Protein AF-A0A1Q3QQS7-F1 (afdb_monomer_lite)

Radius of gyration: 24.91 Å; chains: 1; bounding box: 73×67×59 Å

Secondary structure (DSSP, 8-state):
-PPP--SSSHHHHHHHHHHHTT-HHHHHHHHHHHHTTPPTTHHHHHHHHHHHHHHHHHHHTT-HHHHHHHHHHHHHHHTTS-SEETTEEHHHHHHHHHHHHHHHHH--S-GGG-PPPP--B---------------------------

Structure (mmCIF, N/CA/C/O backbone):
data_AF-A0A1Q3QQS7-F1
#
_entry.id   AF-A0A1Q3QQS7-F1
#
loop_
_atom_site.group_PDB
_atom_site.id
_atom_site.type_symbol
_atom_site.label_atom_id
_atom_site.label_alt_id
_atom_site.label_comp_id
_atom_site.label_asym_id
_atom_site.label_entity_id
_atom_site.label_seq_id
_atom_site.pdbx_PDB_ins_code
_atom_site.Cartn_x
_atom_site.Cartn_y
_atom_site.Cartn_z
_atom_site.occupancy
_atom_site.B_iso_or_equiv
_atom_site.auth_seq_id
_atom_site.auth_comp_id
_atom_site.auth_asym_id
_atom_site.auth_atom_id
_atom_site.pdbx_PDB_model_num
ATOM 1 N N . MET A 1 1 ? -6.913 4.656 21.631 1.00 53.47 1 MET A N 1
ATOM 2 C CA . MET A 1 1 ? -7.992 3.716 21.272 1.00 53.47 1 MET A CA 1
ATOM 3 C C . MET A 1 1 ? -7.843 3.519 19.776 1.00 53.47 1 MET A C 1
ATOM 5 O O . MET A 1 1 ? -8.058 4.481 19.057 1.00 53.47 1 MET A O 1
ATOM 9 N N . THR A 1 2 ? -7.287 2.385 19.348 1.00 64.25 2 THR A N 1
ATOM 10 C CA . THR A 1 2 ? -7.003 2.100 17.930 1.00 64.25 2 THR A CA 1
ATOM 11 C C . THR A 1 2 ? -8.327 2.049 17.174 1.00 64.25 2 THR A C 1
ATOM 13 O O . THR A 1 2 ? -9.257 1.388 17.641 1.00 64.25 2 THR A O 1
ATOM 16 N N . MET A 1 3 ? -8.441 2.778 16.068 1.00 77.38 3 MET A N 1
ATOM 17 C CA . MET A 1 3 ? -9.617 2.686 15.208 1.00 77.38 3 MET A CA 1
ATOM 18 C C . MET A 1 3 ? -9.577 1.368 14.442 1.00 77.38 3 MET A C 1
ATOM 20 O O . MET A 1 3 ? -8.567 1.004 13.840 1.00 77.38 3 MET A O 1
ATOM 24 N N . GLU A 1 4 ? -10.693 0.648 14.465 1.00 83.62 4 GLU A N 1
ATOM 25 C CA . GLU A 1 4 ? -10.834 -0.578 13.696 1.00 83.62 4 GLU A CA 1
ATOM 26 C C . GLU A 1 4 ? -11.098 -0.222 12.229 1.00 83.62 4 GLU A C 1
ATOM 28 O O . GLU A 1 4 ? -12.074 0.452 11.899 1.00 83.62 4 GLU A O 1
ATOM 33 N N . LEU A 1 5 ? -10.179 -0.628 11.354 1.00 92.81 5 LEU A N 1
ATOM 34 C CA . LEU A 1 5 ? -10.325 -0.494 9.910 1.00 92.81 5 LEU A CA 1
ATOM 35 C C . LEU A 1 5 ? -11.029 -1.748 9.385 1.00 92.81 5 LEU A C 1
ATOM 37 O O . LEU A 1 5 ? -10.460 -2.839 9.416 1.00 92.81 5 LEU A O 1
ATOM 41 N N . ASP A 1 6 ? -12.267 -1.592 8.921 1.00 92.56 6 ASP A N 1
ATOM 42 C CA . ASP A 1 6 ? -13.058 -2.688 8.362 1.00 92.56 6 ASP A CA 1
ATOM 43 C C . ASP A 1 6 ? -12.790 -2.849 6.859 1.00 92.56 6 ASP A C 1
ATOM 45 O O . ASP A 1 6 ? -13.171 -2.013 6.041 1.00 92.56 6 ASP A O 1
ATOM 49 N N . TRP A 1 7 ? -12.141 -3.955 6.494 1.00 95.38 7 TRP A N 1
ATOM 50 C CA . TRP A 1 7 ? -11.794 -4.305 5.112 1.00 95.38 7 TRP A CA 1
ATOM 51 C C . TRP A 1 7 ? -12.895 -5.072 4.372 1.00 95.38 7 TRP A C 1
ATOM 53 O O . TRP A 1 7 ? -12.697 -5.472 3.224 1.00 95.38 7 TRP A O 1
ATOM 63 N N . SER A 1 8 ? -14.039 -5.316 5.015 1.00 93.56 8 SER A N 1
ATOM 64 C CA . SER A 1 8 ? -15.157 -6.064 4.434 1.00 93.56 8 SER A CA 1
ATOM 65 C C . SER A 1 8 ? -16.208 -5.178 3.761 1.00 93.56 8 SER A C 1
ATOM 67 O O . SER A 1 8 ? -16.981 -5.673 2.939 1.00 93.56 8 SER A O 1
ATOM 69 N N . CYS A 1 9 ? -16.220 -3.869 4.041 1.00 94.50 9 CYS A N 1
ATOM 70 C CA . CYS A 1 9 ? -17.165 -2.929 3.445 1.00 94.50 9 CYS A CA 1
ATOM 71 C C . CYS A 1 9 ? -16.552 -1.556 3.099 1.00 94.50 9 CYS A C 1
ATOM 73 O O . CYS A 1 9 ? -15.408 -1.245 3.432 1.00 94.50 9 CYS A O 1
ATOM 75 N N . GLY A 1 10 ? -17.330 -0.735 2.384 1.00 96.88 10 GLY A N 1
ATOM 76 C CA . GLY A 1 10 ? -16.985 0.652 2.060 1.00 96.88 10 GLY A CA 1
ATOM 77 C C . GLY A 1 10 ? -15.730 0.827 1.198 1.00 96.88 10 GLY A C 1
ATOM 78 O O . GLY A 1 10 ? -15.326 -0.062 0.448 1.00 96.88 10 GLY A O 1
ATOM 79 N N . GLU A 1 11 ? -15.118 2.004 1.330 1.00 98.12 11 GLU A N 1
ATOM 80 C CA . GLU A 1 11 ? -13.952 2.440 0.551 1.00 98.12 11 GLU A CA 1
ATOM 81 C C . GLU A 1 11 ? -12.698 1.583 0.800 1.00 98.12 11 GLU A C 1
ATOM 83 O O . GLU A 1 11 ? -11.909 1.356 -0.111 1.00 98.12 11 GLU A O 1
ATOM 88 N N . LEU A 1 12 ? -12.508 1.051 2.014 1.00 97.50 12 LEU A N 1
ATOM 89 C CA . LEU A 1 12 ? -11.386 0.145 2.295 1.00 97.50 12 LEU A CA 1
ATOM 90 C C . LEU A 1 12 ? -11.511 -1.155 1.497 1.00 97.50 12 LEU A C 1
ATOM 92 O O . LEU A 1 12 ? -10.536 -1.593 0.882 1.00 97.50 12 LEU A O 1
ATOM 96 N N . ALA A 1 13 ? -12.713 -1.739 1.476 1.00 97.56 13 ALA A N 1
ATOM 97 C CA . ALA A 1 13 ? -12.989 -2.959 0.731 1.00 97.56 13 ALA A CA 1
ATOM 98 C C . ALA A 1 13 ? -12.940 -2.745 -0.787 1.00 97.56 13 ALA A C 1
ATOM 100 O O . ALA A 1 13 ? -12.445 -3.620 -1.495 1.00 97.56 13 ALA A O 1
ATOM 101 N N . GLU A 1 14 ? -13.442 -1.613 -1.294 1.00 98.50 14 GLU A N 1
ATOM 102 C CA . GLU A 1 14 ? -13.334 -1.281 -2.723 1.00 98.50 14 GLU A CA 1
ATOM 103 C C . GLU A 1 14 ? -11.880 -1.068 -3.130 1.00 98.50 14 GLU A C 1
ATOM 105 O O . GLU A 1 14 ? -11.404 -1.716 -4.058 1.00 98.50 14 GLU A O 1
ATOM 110 N N . GLY A 1 15 ? -11.119 -0.282 -2.365 1.00 98.56 15 GLY A N 1
ATOM 111 C CA . GLY A 1 15 ? -9.704 -0.098 -2.658 1.00 98.56 15 GLY A CA 1
ATOM 112 C C . GLY A 1 15 ? -8.916 -1.412 -2.616 1.00 98.56 15 GLY A C 1
ATOM 113 O O . GLY A 1 15 ? -8.054 -1.637 -3.462 1.00 98.56 15 GLY A O 1
ATOM 114 N N . LEU A 1 16 ? -9.258 -2.336 -1.707 1.00 98.12 16 LEU A N 1
ATOM 115 C CA . LEU A 1 16 ? -8.650 -3.669 -1.672 1.00 98.12 16 LEU A CA 1
ATOM 116 C C . LEU A 1 16 ? -9.023 -4.518 -2.898 1.00 98.12 16 LEU A C 1
ATOM 118 O O . LEU A 1 16 ? -8.155 -5.209 -3.431 1.00 98.12 16 LEU A O 1
ATOM 122 N N . ARG A 1 17 ? -10.272 -4.450 -3.381 1.00 98.25 17 ARG A N 1
ATOM 123 C CA . ARG A 1 17 ? -10.679 -5.107 -4.635 1.00 98.25 17 ARG A CA 1
ATOM 124 C C . ARG A 1 17 ? -9.908 -4.557 -5.830 1.00 98.25 17 ARG A C 1
ATOM 126 O O . ARG A 1 17 ? -9.299 -5.349 -6.545 1.00 98.25 17 ARG A O 1
ATOM 133 N N . CYS A 1 18 ? -9.877 -3.234 -6.001 1.00 98.62 18 CYS A N 1
ATOM 134 C CA . CYS A 1 18 ? -9.120 -2.577 -7.067 1.00 98.62 18 CYS A CA 1
ATOM 135 C C . CYS A 1 18 ? -7.632 -2.943 -7.003 1.00 98.62 18 CYS A C 1
ATOM 137 O O . CYS A 1 18 ? -7.030 -3.279 -8.019 1.00 98.62 18 CYS A O 1
ATOM 139 N N . TYR A 1 19 ? -7.035 -2.956 -5.807 1.00 98.44 19 TYR A N 1
ATOM 140 C CA . TYR A 1 19 ? -5.631 -3.327 -5.631 1.00 98.44 19 TYR A CA 1
ATOM 141 C C . TYR A 1 19 ? -5.359 -4.770 -6.082 1.00 98.44 19 TYR A C 1
ATOM 143 O O . TYR A 1 19 ? -4.393 -5.022 -6.801 1.00 98.44 19 TYR A O 1
ATOM 151 N N . CYS A 1 20 ? -6.225 -5.713 -5.700 1.00 97.06 20 CYS A N 1
ATOM 152 C CA . CYS A 1 20 ? -6.141 -7.111 -6.131 1.00 97.06 20 CYS A CA 1
ATOM 153 C C . CYS A 1 20 ? -6.359 -7.288 -7.643 1.00 97.06 20 CYS A C 1
ATOM 155 O O . CYS A 1 20 ? -5.836 -8.241 -8.216 1.00 97.06 20 CYS A O 1
ATOM 157 N N . ALA A 1 21 ? -7.105 -6.384 -8.281 1.00 97.44 21 ALA A N 1
ATOM 158 C CA . ALA A 1 21 ? -7.308 -6.332 -9.728 1.00 97.44 21 ALA A CA 1
ATOM 159 C C . ALA A 1 21 ? -6.206 -5.552 -10.479 1.00 97.44 21 ALA A C 1
ATOM 161 O O . ALA A 1 21 ? -6.321 -5.346 -11.683 1.00 97.44 21 ALA A O 1
ATOM 162 N N . GLU A 1 22 ? -5.149 -5.111 -9.785 1.00 96.94 22 GLU A N 1
ATOM 163 C CA . GLU A 1 22 ? -4.068 -4.264 -10.320 1.00 96.94 22 GLU A CA 1
ATOM 164 C C . GLU A 1 22 ? -4.525 -2.881 -10.832 1.00 96.94 22 GLU A C 1
ATOM 166 O O . GLU A 1 22 ? -3.786 -2.162 -11.514 1.00 96.94 22 GLU A O 1
ATOM 171 N N . GLU A 1 23 ? -5.719 -2.445 -10.430 1.00 98.06 23 GLU A N 1
ATOM 172 C CA . GLU A 1 23 ? -6.268 -1.106 -10.655 1.00 98.06 23 GLU A CA 1
ATOM 173 C C . GLU A 1 23 ? -5.734 -0.135 -9.592 1.00 98.06 23 GLU A C 1
ATOM 175 O O . GLU A 1 23 ? -6.468 0.484 -8.819 1.00 98.06 23 GLU A O 1
ATOM 180 N N . PHE A 1 24 ? -4.408 -0.019 -9.514 1.00 98.31 24 PHE A N 1
ATOM 181 C CA . PHE A 1 24 ? -3.734 0.622 -8.383 1.00 98.31 24 PHE A CA 1
ATOM 182 C C . PHE A 1 24 ? -4.085 2.101 -8.190 1.00 98.31 24 PHE A C 1
ATOM 184 O O . PHE A 1 24 ? -4.063 2.593 -7.063 1.00 98.31 24 PHE A O 1
ATOM 191 N N . PHE A 1 25 ? -4.408 2.815 -9.270 1.00 98.12 25 PHE A N 1
ATOM 192 C CA . PHE A 1 25 ? -4.853 4.205 -9.174 1.00 98.12 25 PHE A CA 1
ATOM 193 C C . PHE A 1 25 ? -6.225 4.315 -8.492 1.00 98.12 25 PHE A C 1
ATOM 195 O O . PHE A 1 25 ? -6.381 5.115 -7.577 1.00 98.12 25 PHE A O 1
ATOM 202 N N . LEU A 1 26 ? -7.181 3.453 -8.853 1.00 98.62 26 LEU A N 1
ATOM 203 C CA . LEU A 1 26 ? -8.495 3.421 -8.203 1.00 98.62 26 LEU A CA 1
ATOM 204 C C . LEU A 1 26 ? -8.371 2.991 -6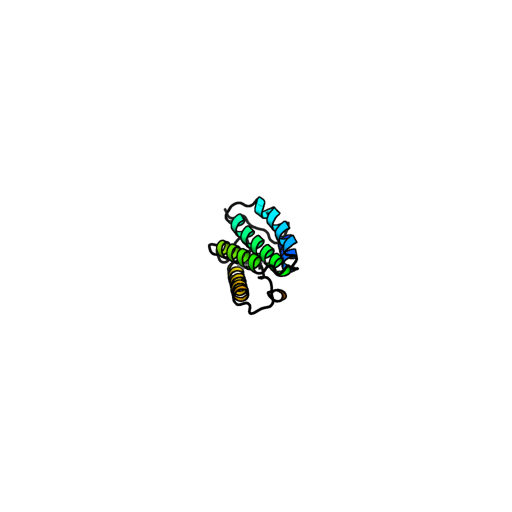.737 1.00 98.62 26 LEU A C 1
ATOM 206 O O . LEU A 1 26 ? -8.977 3.597 -5.856 1.00 98.62 26 LEU A O 1
ATOM 210 N N . ALA A 1 27 ? -7.508 2.011 -6.448 1.00 98.75 27 ALA A N 1
ATOM 211 C CA . ALA A 1 27 ? -7.203 1.621 -5.072 1.00 98.75 27 ALA A CA 1
ATOM 212 C C . ALA A 1 27 ? -6.690 2.801 -4.229 1.00 98.75 27 ALA A C 1
ATOM 214 O O . ALA A 1 27 ? -7.127 2.995 -3.094 1.00 98.75 27 ALA A O 1
ATOM 215 N N . HIS A 1 28 ? -5.787 3.604 -4.803 1.00 98.62 28 HIS A N 1
ATOM 216 C CA . HIS A 1 28 ? -5.294 4.837 -4.196 1.00 98.62 28 HIS A CA 1
ATOM 217 C C . HIS A 1 28 ? -6.437 5.817 -3.899 1.00 98.62 28 HIS A C 1
ATOM 219 O O . HIS A 1 28 ? -6.531 6.290 -2.768 1.00 98.62 28 HIS A O 1
ATOM 225 N N . GLU A 1 29 ? -7.305 6.102 -4.874 1.00 98.56 29 GLU A N 1
ATOM 226 C CA . GLU A 1 29 ? -8.408 7.059 -4.709 1.00 98.56 29 GLU A CA 1
ATOM 227 C C . GLU A 1 29 ? -9.382 6.633 -3.600 1.00 98.56 29 GLU A C 1
ATOM 229 O O . GLU A 1 29 ? -9.683 7.427 -2.706 1.00 98.56 29 GLU A O 1
ATOM 234 N N . HIS A 1 30 ? -9.806 5.365 -3.588 1.00 98.69 30 HIS A N 1
ATOM 235 C CA . HIS A 1 30 ? -10.688 4.833 -2.545 1.00 98.69 30 HIS A CA 1
ATOM 236 C C . HIS A 1 30 ? -10.065 4.955 -1.147 1.00 98.69 30 HIS A C 1
ATOM 238 O O . HIS A 1 30 ? -10.689 5.448 -0.201 1.00 98.69 30 HIS A O 1
ATOM 244 N N . TRP A 1 31 ? -8.802 4.557 -0.987 1.00 98.62 31 TRP A N 1
ATOM 245 C CA . TRP A 1 31 ? -8.137 4.643 0.312 1.00 98.62 31 TRP A CA 1
ATOM 246 C C . TRP A 1 31 ? -7.837 6.083 0.747 1.00 98.62 31 TRP A C 1
ATOM 248 O O . TRP A 1 31 ? -7.889 6.365 1.947 1.00 98.62 31 TRP A O 1
ATOM 258 N N . GLU A 1 32 ? -7.587 7.013 -0.179 1.00 98.50 32 GLU A N 1
ATOM 259 C CA . GLU A 1 32 ? -7.381 8.433 0.136 1.00 98.50 32 GLU A CA 1
ATOM 260 C C . GLU A 1 32 ? -8.616 9.052 0.814 1.00 98.50 32 GLU A C 1
ATOM 262 O O . GLU A 1 32 ? -8.484 9.762 1.818 1.00 98.50 32 GLU A O 1
ATOM 267 N N . LEU A 1 33 ? -9.827 8.697 0.362 1.00 98.06 33 LEU A N 1
ATOM 268 C CA . LEU A 1 33 ? -11.085 9.148 0.975 1.00 98.06 33 LEU A CA 1
ATOM 269 C C . LEU A 1 33 ? -11.202 8.748 2.451 1.00 98.06 33 LEU A C 1
ATOM 271 O O . LEU A 1 33 ? -11.808 9.466 3.254 1.00 98.06 33 LEU A O 1
ATOM 275 N N . VAL A 1 34 ? -10.669 7.587 2.828 1.00 98.00 34 VAL A N 1
ATOM 276 C CA . VAL A 1 34 ? -10.635 7.129 4.225 1.00 98.00 34 VAL A CA 1
ATOM 277 C C . VAL A 1 34 ? -9.507 7.834 4.971 1.00 98.00 34 VAL A C 1
ATOM 279 O O . VAL A 1 34 ? -9.737 8.402 6.038 1.00 98.00 34 VAL A O 1
ATOM 282 N N . TRP A 1 35 ? -8.312 7.871 4.381 1.00 98.44 35 TRP A N 1
ATOM 283 C CA . TRP A 1 35 ? -7.101 8.454 4.962 1.00 98.44 35 TRP A CA 1
ATOM 284 C C . TRP A 1 35 ? -7.269 9.909 5.406 1.00 98.44 35 TRP A C 1
ATOM 286 O O . TRP A 1 35 ? -6.798 10.278 6.486 1.00 98.44 35 TRP A O 1
ATOM 296 N N . LEU A 1 36 ? -7.988 10.726 4.630 1.00 97.62 36 LEU A N 1
ATOM 297 C CA . LEU A 1 36 ? -8.261 12.129 4.966 1.00 97.62 36 LEU A CA 1
ATOM 298 C C . LEU A 1 36 ? -8.960 12.305 6.324 1.00 97.62 36 LEU A C 1
ATOM 300 O O . LEU A 1 36 ? -8.819 13.354 6.953 1.00 97.62 36 LEU A O 1
ATOM 304 N N . ARG A 1 37 ? -9.690 11.283 6.784 1.00 96.12 37 ARG A N 1
ATOM 305 C CA . ARG A 1 37 ? -10.505 11.300 8.007 1.00 96.12 37 ARG A CA 1
ATOM 306 C C . ARG A 1 37 ? -9.874 10.546 9.179 1.00 96.12 37 ARG A C 1
ATOM 308 O O . ARG A 1 37 ? -10.404 10.620 10.284 1.00 96.12 37 ARG A O 1
ATOM 315 N N . LEU A 1 38 ? -8.775 9.824 8.960 1.00 96.38 38 LEU A N 1
ATOM 316 C CA . LEU A 1 38 ? -8.153 9.013 10.005 1.00 96.38 38 LEU A CA 1
ATOM 317 C C . LEU A 1 38 ? -7.271 9.853 10.946 1.00 96.38 38 LEU A C 1
ATOM 319 O O . LEU A 1 38 ? -6.562 10.754 10.484 1.00 96.38 38 LEU A O 1
ATOM 323 N N . PRO A 1 39 ? -7.268 9.545 12.255 1.00 96.12 39 PRO A N 1
ATOM 324 C CA . PRO A 1 39 ? -6.247 10.000 13.187 1.00 96.12 39 PRO A CA 1
ATOM 325 C C . PRO A 1 39 ? -4.990 9.118 13.111 1.00 96.12 39 PRO A C 1
ATOM 327 O O . PRO A 1 39 ? -4.980 8.060 12.484 1.00 96.12 39 PRO A O 1
ATOM 330 N N . GLU A 1 40 ? -3.916 9.551 13.767 1.00 95.44 40 GLU A N 1
ATOM 331 C CA . GLU A 1 40 ? -2.780 8.664 14.032 1.00 95.44 40 GLU A CA 1
ATOM 332 C C . GLU A 1 40 ? -3.141 7.622 15.106 1.00 95.44 40 GLU A C 1
ATOM 334 O O . GLU A 1 40 ? -3.857 7.970 16.053 1.00 95.44 40 GLU A O 1
ATOM 339 N N . PRO A 1 41 ? -2.593 6.390 15.036 1.00 95.50 41 PRO A N 1
ATOM 340 C CA . PRO A 1 41 ? -1.596 5.907 14.065 1.00 95.50 41 PRO A CA 1
ATOM 341 C C . PRO A 1 41 ? -2.162 5.310 12.759 1.00 95.50 41 PRO A C 1
ATOM 343 O O . PRO A 1 41 ? -1.398 4.981 11.847 1.00 95.50 41 PRO A O 1
ATOM 346 N N . GLU A 1 42 ? -3.482 5.160 12.628 1.00 97.12 42 GLU A N 1
ATOM 347 C CA . GLU A 1 42 ? -4.119 4.535 11.459 1.00 97.12 42 GLU A CA 1
ATOM 348 C C . GLU A 1 42 ? -3.902 5.336 10.177 1.00 97.12 42 GLU A C 1
ATOM 350 O O . GLU A 1 42 ? -3.762 4.757 9.097 1.00 97.12 42 GLU A O 1
ATOM 355 N N . LYS A 1 43 ? -3.804 6.662 10.296 1.00 97.50 43 LYS A N 1
ATOM 356 C CA . LYS A 1 43 ? -3.480 7.556 9.188 1.00 97.50 43 LYS A CA 1
ATOM 357 C C . LYS A 1 43 ? -2.123 7.228 8.573 1.00 97.50 43 LYS A C 1
ATOM 359 O O . LYS A 1 43 ? -2.047 7.066 7.354 1.00 97.50 43 LYS A O 1
ATOM 364 N N . THR A 1 44 ? -1.068 7.094 9.380 1.00 97.75 44 THR A N 1
ATOM 365 C CA . THR A 1 44 ? 0.268 6.710 8.891 1.00 97.75 44 THR A CA 1
ATOM 366 C C . THR A 1 44 ? 0.256 5.327 8.244 1.00 97.75 44 THR A C 1
ATOM 368 O O . THR A 1 44 ? 0.851 5.140 7.180 1.00 97.75 44 THR A O 1
ATOM 371 N N . PHE A 1 45 ? -0.455 4.371 8.843 1.00 98.00 45 PHE A N 1
ATOM 372 C CA . PHE A 1 45 ? -0.590 3.028 8.286 1.00 98.00 45 PHE A CA 1
ATOM 373 C C . PHE A 1 45 ? -1.285 3.027 6.917 1.00 98.00 45 PHE A C 1
ATOM 375 O O . PHE A 1 45 ? -0.727 2.509 5.948 1.00 98.00 45 PHE A O 1
ATOM 382 N N . LEU A 1 46 ? -2.462 3.651 6.800 1.00 98.31 46 LEU A N 1
ATOM 383 C CA . LEU A 1 46 ? -3.191 3.683 5.532 1.00 98.31 46 LEU A CA 1
ATOM 384 C C . LEU A 1 46 ? -2.430 4.487 4.469 1.00 98.31 46 LEU A C 1
ATOM 386 O O . LEU A 1 46 ? -2.420 4.105 3.301 1.00 98.31 46 LEU A O 1
ATOM 390 N N . GLN A 1 47 ? -1.700 5.534 4.871 1.00 98.69 47 GLN A N 1
ATOM 391 C CA . GLN A 1 47 ? -0.804 6.255 3.965 1.00 98.69 47 GLN A CA 1
ATOM 392 C C . GLN A 1 47 ? 0.271 5.338 3.370 1.00 98.69 47 GLN A C 1
ATOM 394 O O . GLN A 1 47 ? 0.625 5.489 2.202 1.00 98.69 47 GLN A O 1
ATOM 399 N N . ALA A 1 48 ? 0.798 4.390 4.146 1.00 98.62 48 ALA A N 1
ATOM 400 C CA . ALA A 1 48 ? 1.774 3.435 3.641 1.00 98.62 48 ALA A CA 1
ATOM 401 C C . ALA A 1 48 ? 1.161 2.531 2.556 1.00 98.62 48 ALA A C 1
ATOM 403 O O . ALA A 1 48 ? 1.785 2.337 1.516 1.00 98.62 48 ALA A O 1
ATOM 404 N N . LEU A 1 49 ? -0.077 2.054 2.736 1.00 98.62 49 LEU A N 1
ATOM 405 C CA . LEU A 1 49 ? -0.791 1.265 1.719 1.00 98.62 49 LEU A CA 1
ATOM 406 C C . LEU A 1 49 ? -1.086 2.072 0.448 1.00 98.62 49 LEU A C 1
ATOM 408 O O . LEU A 1 49 ? -0.839 1.590 -0.657 1.00 98.62 49 LEU A O 1
ATOM 412 N N . ILE A 1 50 ? -1.521 3.325 0.599 1.00 98.81 50 ILE A N 1
ATOM 413 C CA . ILE A 1 50 ? -1.722 4.264 -0.517 1.00 98.81 50 ILE A CA 1
ATOM 414 C C . ILE A 1 50 ? -0.422 4.445 -1.311 1.00 98.81 50 ILE A C 1
ATOM 416 O O . ILE A 1 50 ? -0.432 4.432 -2.541 1.00 98.81 50 ILE A O 1
ATOM 420 N N . GLN A 1 51 ? 0.719 4.562 -0.627 1.00 98.81 51 GLN A N 1
ATOM 421 C CA . GLN A 1 51 ? 2.020 4.668 -1.288 1.00 98.81 51 GLN A CA 1
ATOM 422 C C . GLN A 1 51 ? 2.439 3.384 -2.004 1.00 98.81 51 GLN A C 1
ATOM 424 O O . GLN A 1 51 ? 3.043 3.477 -3.071 1.00 98.81 51 GLN A O 1
ATOM 429 N N . VAL A 1 52 ? 2.106 2.203 -1.470 1.00 98.69 52 VAL A N 1
ATOM 430 C CA . VAL A 1 52 ? 2.311 0.936 -2.187 1.00 98.69 52 VAL A CA 1
ATOM 431 C C . VAL A 1 52 ? 1.481 0.926 -3.471 1.00 98.69 52 VAL A C 1
ATOM 433 O O . VAL A 1 52 ? 2.044 0.706 -4.539 1.00 98.69 52 VAL A O 1
ATOM 436 N N . ALA A 1 53 ? 0.185 1.248 -3.412 1.00 98.62 53 ALA A N 1
ATOM 437 C CA . ALA A 1 53 ? -0.658 1.332 -4.608 1.00 98.62 53 ALA A CA 1
ATOM 438 C C . ALA A 1 53 ? -0.086 2.328 -5.638 1.00 98.62 53 ALA A C 1
ATOM 440 O O . ALA A 1 53 ? 0.167 1.972 -6.791 1.00 98.62 53 ALA A O 1
ATOM 441 N N . ALA A 1 54 ? 0.246 3.548 -5.211 1.00 98.56 54 ALA A N 1
ATOM 442 C CA . ALA A 1 54 ? 0.856 4.551 -6.081 1.00 98.56 54 ALA A CA 1
ATOM 443 C C . ALA A 1 54 ? 2.186 4.074 -6.698 1.00 98.56 54 ALA A C 1
ATOM 445 O O . ALA A 1 54 ? 2.449 4.334 -7.874 1.00 98.56 54 ALA A O 1
ATOM 446 N N . ALA A 1 55 ? 3.013 3.333 -5.952 1.00 98.00 55 ALA A N 1
ATOM 447 C CA . ALA A 1 55 ? 4.257 2.783 -6.476 1.00 98.00 55 ALA A CA 1
ATOM 448 C C . ALA A 1 55 ? 4.012 1.807 -7.633 1.00 98.00 55 ALA A C 1
ATOM 450 O O . ALA A 1 55 ? 4.682 1.893 -8.662 1.00 98.00 55 ALA A O 1
ATOM 451 N N . PHE A 1 56 ? 3.028 0.916 -7.511 1.00 97.38 56 PHE A N 1
ATOM 452 C CA . PHE A 1 56 ? 2.705 -0.033 -8.577 1.00 97.38 56 PHE A CA 1
ATOM 453 C C . PHE A 1 56 ? 2.025 0.630 -9.779 1.00 97.38 56 PHE A C 1
ATOM 455 O O . PHE A 1 56 ? 2.329 0.274 -10.918 1.00 97.38 56 PHE A O 1
ATOM 462 N N . HIS A 1 57 ? 1.240 1.689 -9.565 1.00 96.94 57 HIS A N 1
ATOM 463 C CA . HIS A 1 57 ? 0.786 2.545 -10.663 1.00 96.94 57 HIS A CA 1
ATOM 464 C C . HIS A 1 57 ? 1.963 3.217 -11.405 1.00 96.94 57 HIS A C 1
ATOM 466 O O . HIS A 1 57 ? 1.987 3.292 -12.636 1.00 96.94 57 HIS A O 1
ATOM 472 N N . HIS A 1 58 ? 2.988 3.674 -10.676 1.00 95.50 58 HIS A N 1
ATOM 473 C CA . HIS A 1 58 ? 4.211 4.212 -11.279 1.00 95.50 58 HIS A CA 1
ATOM 474 C C . HIS A 1 58 ? 4.966 3.154 -12.096 1.00 95.50 58 HIS A C 1
ATOM 476 O O . HIS A 1 58 ? 5.442 3.465 -13.191 1.00 95.50 58 HIS A O 1
ATOM 482 N N . LEU A 1 59 ? 5.041 1.908 -11.612 1.00 94.31 59 LEU A N 1
ATOM 483 C CA . LEU A 1 59 ? 5.656 0.798 -12.349 1.00 94.31 59 LEU A CA 1
ATOM 484 C C . LEU A 1 59 ? 4.925 0.502 -13.662 1.00 94.31 59 LEU A C 1
ATOM 486 O O . LEU A 1 59 ? 5.593 0.371 -14.689 1.00 94.31 59 LEU A O 1
ATOM 490 N N . GLN A 1 60 ? 3.586 0.488 -13.662 1.00 93.62 60 GLN A N 1
ATOM 491 C CA . GLN A 1 60 ? 2.772 0.318 -14.879 1.00 93.62 60 GLN A CA 1
ATOM 492 C C . GLN A 1 60 ? 3.078 1.381 -15.948 1.00 93.62 60 GLN A C 1
ATOM 494 O O . GLN A 1 60 ? 2.985 1.116 -17.143 1.00 93.62 60 GLN A O 1
ATOM 499 N N . ARG A 1 61 ? 3.502 2.578 -15.528 1.00 92.75 61 ARG A N 1
ATOM 500 C CA . ARG A 1 61 ? 3.869 3.702 -16.407 1.00 92.75 61 ARG A CA 1
ATOM 501 C C . ARG A 1 61 ? 5.366 3.776 -16.726 1.00 92.75 61 ARG A C 1
ATOM 503 O O . ARG A 1 61 ? 5.819 4.758 -17.308 1.00 92.75 61 ARG A O 1
ATOM 510 N N . GLY A 1 62 ? 6.149 2.778 -16.313 1.00 91.50 62 GLY A N 1
ATOM 511 C CA . GLY A 1 62 ? 7.600 2.736 -16.515 1.00 91.50 62 GLY A CA 1
ATOM 512 C C . GLY A 1 62 ? 8.406 3.663 -15.596 1.00 91.50 62 GLY A C 1
ATOM 513 O O . GLY A 1 62 ? 9.621 3.783 -15.757 1.00 91.50 62 GLY A O 1
ATOM 514 N N . ASN A 1 63 ? 7.777 4.302 -14.603 1.00 93.31 63 ASN A N 1
ATOM 515 C CA . ASN A 1 63 ? 8.454 5.184 -13.655 1.00 93.31 63 ASN A CA 1
ATOM 516 C C . ASN A 1 63 ? 9.055 4.392 -12.482 1.00 93.31 63 ASN A C 1
ATOM 518 O O . ASN A 1 63 ? 8.539 4.397 -11.362 1.00 93.31 63 ASN A O 1
ATOM 522 N N . ARG A 1 64 ? 10.188 3.730 -12.743 1.00 92.12 64 ARG A N 1
ATOM 523 C CA . ARG A 1 64 ? 10.914 2.924 -11.747 1.00 92.12 64 ARG A CA 1
ATOM 524 C C . ARG A 1 64 ? 11.345 3.736 -10.526 1.00 92.12 64 ARG A C 1
ATOM 526 O O . ARG A 1 64 ? 11.096 3.319 -9.403 1.00 92.12 64 ARG A O 1
ATOM 533 N N . GLN A 1 65 ? 11.973 4.890 -10.745 1.00 93.38 65 GLN A N 1
ATOM 534 C CA . GLN A 1 65 ? 12.530 5.706 -9.662 1.00 93.38 65 GLN A CA 1
ATOM 535 C C . GLN A 1 65 ? 11.433 6.217 -8.718 1.00 93.38 65 GLN A C 1
ATOM 537 O O . GLN A 1 65 ? 11.600 6.201 -7.498 1.00 93.38 65 GLN A O 1
ATOM 542 N N . GLY A 1 66 ? 10.295 6.643 -9.277 1.00 96.00 66 GLY A N 1
ATOM 543 C CA . GLY A 1 66 ? 9.144 7.065 -8.486 1.00 96.00 66 GLY A CA 1
ATOM 544 C C . GLY A 1 66 ? 8.570 5.920 -7.652 1.00 96.00 66 GLY A C 1
ATOM 545 O O . GLY A 1 66 ? 8.316 6.107 -6.465 1.00 96.00 66 GLY A O 1
ATOM 546 N N . ALA A 1 67 ? 8.446 4.727 -8.241 1.00 95.88 67 ALA A N 1
ATOM 547 C CA . ALA A 1 67 ? 7.985 3.544 -7.524 1.00 95.88 67 ALA A CA 1
ATOM 548 C C . ALA A 1 67 ? 8.913 3.160 -6.361 1.00 95.88 67 ALA A C 1
ATOM 550 O O . ALA A 1 67 ? 8.456 2.960 -5.240 1.00 95.88 67 ALA A O 1
ATOM 551 N N . GLU A 1 68 ? 10.221 3.123 -6.606 1.00 96.00 68 GLU A N 1
ATO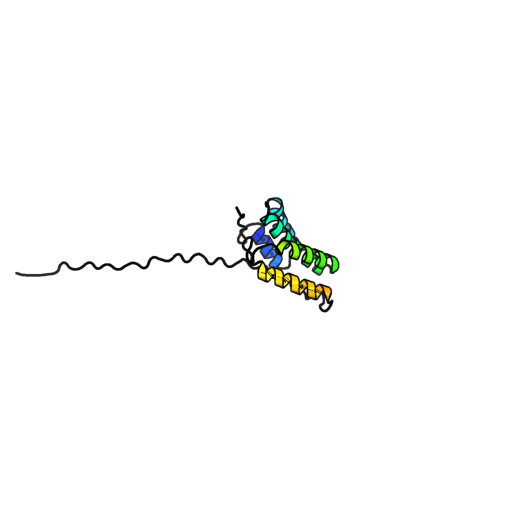M 552 C CA . GLU A 1 68 ? 11.242 2.790 -5.608 1.00 96.00 68 GLU A CA 1
ATOM 553 C C . GLU A 1 68 ? 11.226 3.769 -4.421 1.00 96.00 68 GLU A C 1
ATOM 555 O O . GLU A 1 68 ? 11.273 3.367 -3.257 1.00 96.00 68 GLU A O 1
ATOM 560 N N . SER A 1 69 ? 11.084 5.069 -4.704 1.00 97.94 69 SER A N 1
ATOM 561 C CA . SER A 1 69 ? 10.932 6.097 -3.670 1.00 97.94 69 SER A CA 1
ATOM 562 C C . SER A 1 69 ? 9.689 5.855 -2.806 1.00 97.94 69 SER A C 1
ATOM 564 O O . SER A 1 69 ? 9.780 5.830 -1.575 1.00 97.94 69 SER A O 1
ATOM 566 N N . LEU A 1 70 ? 8.535 5.619 -3.439 1.00 98.50 70 LEU A N 1
ATOM 567 C CA . LEU A 1 70 ? 7.266 5.382 -2.750 1.00 98.50 70 LEU A CA 1
ATOM 568 C C . LEU A 1 70 ? 7.299 4.111 -1.892 1.00 98.50 70 LEU A C 1
ATOM 570 O O . LEU A 1 70 ? 6.883 4.163 -0.735 1.00 98.50 70 LEU A O 1
ATOM 574 N N . LEU A 1 71 ? 7.869 3.011 -2.395 1.00 98.19 71 LEU A N 1
ATOM 575 C CA . LEU A 1 71 ? 8.027 1.780 -1.616 1.00 98.19 71 LEU A CA 1
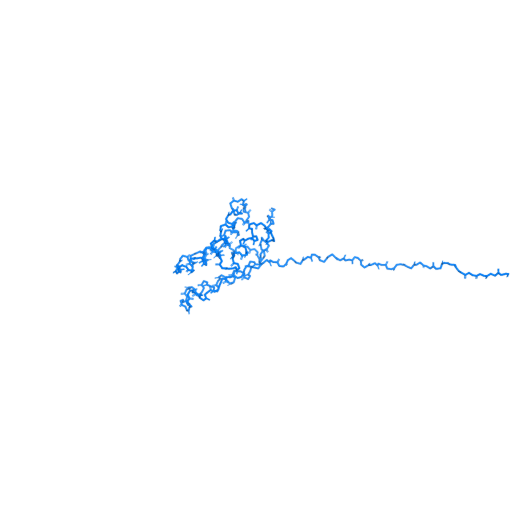ATOM 576 C C . LEU A 1 71 ? 8.940 1.982 -0.400 1.00 98.19 71 LEU A C 1
ATOM 578 O O . LEU A 1 71 ? 8.587 1.547 0.693 1.00 98.19 71 LEU A O 1
ATOM 582 N N . ARG A 1 72 ? 10.048 2.730 -0.519 1.00 98.38 72 ARG A N 1
ATOM 583 C CA . ARG A 1 72 ? 10.885 3.082 0.648 1.00 98.38 72 ARG A CA 1
ATOM 584 C C . ARG A 1 72 ? 10.145 3.934 1.675 1.00 98.38 72 ARG A C 1
ATOM 586 O O . ARG A 1 72 ? 10.355 3.798 2.881 1.00 98.38 72 ARG A O 1
ATOM 593 N N . HIS A 1 73 ? 9.302 4.854 1.220 1.00 98.50 73 HIS A N 1
ATOM 594 C CA . HIS A 1 73 ? 8.461 5.654 2.106 1.00 98.50 73 HIS A CA 1
ATOM 595 C C . HIS A 1 73 ? 7.392 4.814 2.817 1.00 98.50 73 HIS A C 1
ATOM 597 O O . HIS A 1 73 ? 7.158 5.049 4.006 1.00 98.50 73 HIS A O 1
ATOM 603 N N . ALA A 1 74 ? 6.797 3.836 2.131 1.00 98.44 74 ALA A N 1
ATOM 604 C CA . ALA A 1 74 ? 5.859 2.890 2.722 1.00 98.44 74 ALA A CA 1
ATOM 605 C C . ALA A 1 74 ? 6.551 1.991 3.759 1.00 98.44 74 ALA A C 1
ATOM 607 O O . ALA A 1 74 ? 6.085 1.918 4.894 1.00 98.44 74 ALA A O 1
ATOM 608 N N . GLN A 1 75 ? 7.712 1.412 3.418 1.00 98.00 75 GLN A N 1
ATOM 609 C CA . GLN A 1 75 ? 8.519 0.571 4.313 1.00 98.00 75 GLN A CA 1
ATOM 610 C C . GLN A 1 75 ? 8.799 1.284 5.643 1.00 98.00 75 GLN A C 1
ATOM 612 O O . GLN A 1 75 ? 8.463 0.777 6.709 1.00 98.00 75 GLN A O 1
ATOM 617 N N . ARG A 1 76 ? 9.325 2.518 5.585 1.00 98.31 76 ARG A N 1
ATOM 618 C CA . ARG A 1 76 ? 9.653 3.315 6.781 1.00 98.31 76 ARG A CA 1
ATOM 619 C C . ARG A 1 76 ? 8.452 3.600 7.680 1.00 98.31 76 ARG A C 1
ATOM 621 O O . ARG A 1 76 ? 8.621 3.706 8.888 1.00 98.31 76 ARG A O 1
ATOM 628 N N . ARG A 1 77 ? 7.257 3.752 7.104 1.00 97.88 77 ARG A N 1
ATOM 629 C CA . ARG A 1 77 ? 6.022 3.965 7.874 1.00 97.88 77 ARG A CA 1
ATOM 630 C C . ARG A 1 77 ? 5.515 2.690 8.532 1.00 97.88 77 ARG A C 1
ATOM 632 O O . ARG A 1 77 ? 4.894 2.776 9.584 1.00 97.88 77 ARG A O 1
ATOM 639 N N . MET A 1 78 ? 5.758 1.537 7.914 1.00 97.00 78 MET A N 1
ATOM 640 C CA . MET A 1 78 ? 5.355 0.241 8.456 1.00 97.00 78 MET A CA 1
ATOM 641 C C . MET A 1 78 ? 6.344 -0.303 9.491 1.00 97.00 78 MET A C 1
ATOM 643 O O . MET A 1 78 ? 5.939 -1.087 10.338 1.00 97.00 78 MET A O 1
ATOM 647 N N . GLU A 1 79 ? 7.609 0.120 9.454 1.00 96.06 79 GLU A N 1
ATOM 648 C CA . GLU A 1 79 ? 8.668 -0.335 10.364 1.00 96.06 79 GLU A CA 1
ATOM 649 C C . GLU A 1 79 ? 8.296 -0.314 11.863 1.00 96.06 79 GLU A C 1
ATOM 651 O O . GLU A 1 79 ? 8.507 -1.331 12.525 1.00 96.06 79 GLU A O 1
ATOM 656 N N . PRO A 1 80 ? 7.713 0.770 12.423 1.00 96.69 80 PRO A N 1
ATOM 657 C CA . PRO A 1 80 ? 7.357 0.815 13.842 1.00 96.69 80 PRO A CA 1
ATOM 658 C C . PRO A 1 80 ? 6.038 0.099 14.179 1.00 96.69 80 PRO A C 1
ATOM 660 O O . PRO A 1 80 ? 5.657 0.060 15.350 1.00 96.69 80 PRO A O 1
ATOM 663 N N . LEU A 1 81 ? 5.298 -0.402 13.185 1.00 95.69 81 LEU A N 1
ATOM 664 C CA . LEU A 1 81 ? 3.999 -1.031 13.408 1.00 95.69 81 LEU A CA 1
ATOM 665 C C . LEU A 1 81 ? 4.165 -2.484 13.886 1.00 95.69 81 LEU A C 1
ATOM 667 O O . LEU A 1 81 ? 5.113 -3.165 13.488 1.00 95.69 81 LEU A O 1
ATOM 671 N N . PRO A 1 82 ? 3.234 -2.990 14.715 1.00 95.94 82 PRO A N 1
ATOM 672 C CA . PRO A 1 82 ? 3.202 -4.403 15.078 1.00 95.94 82 PRO A CA 1
ATOM 673 C C . PRO A 1 82 ? 2.932 -5.293 13.857 1.00 95.94 82 PRO A C 1
ATOM 675 O O . PRO A 1 82 ? 2.420 -4.837 12.836 1.00 95.94 82 PRO A O 1
ATOM 678 N N . ASP A 1 83 ? 3.204 -6.594 13.995 1.00 96.19 83 ASP A N 1
ATOM 679 C CA . ASP A 1 83 ? 3.046 -7.587 12.919 1.00 96.19 83 ASP A CA 1
ATOM 680 C C . ASP A 1 83 ? 1.632 -7.650 12.331 1.00 96.19 83 ASP A C 1
ATOM 682 O O . ASP A 1 83 ? 1.453 -8.025 11.171 1.00 96.19 83 ASP A O 1
ATOM 686 N N . VAL A 1 84 ? 0.633 -7.256 13.121 1.00 95.94 84 VAL A N 1
ATOM 687 C CA . VAL A 1 84 ? -0.745 -7.039 12.688 1.00 95.94 84 VAL A CA 1
ATOM 688 C C . VAL A 1 84 ? -1.177 -5.653 13.138 1.00 95.94 84 VAL A C 1
ATOM 690 O O . VAL A 1 84 ? -1.161 -5.356 14.332 1.00 95.94 84 VAL A O 1
ATOM 693 N N . PHE A 1 85 ? -1.614 -4.822 12.197 1.00 95.75 85 PHE A N 1
ATOM 694 C CA . PHE A 1 85 ? -2.106 -3.478 12.477 1.00 95.75 85 PHE A CA 1
ATOM 695 C C . PHE A 1 85 ? -3.264 -3.137 11.538 1.00 95.75 85 PHE A C 1
ATOM 697 O O . PHE A 1 85 ? -3.250 -3.518 10.369 1.00 95.75 85 PHE A O 1
ATOM 704 N N . GLY A 1 86 ? -4.286 -2.446 12.056 1.00 94.31 86 GLY A N 1
ATOM 705 C CA . GLY A 1 86 ? -5.433 -2.010 11.256 1.00 94.31 86 GLY A CA 1
ATOM 706 C C . GLY A 1 86 ? -6.125 -3.152 10.506 1.00 94.31 86 GLY A C 1
ATOM 707 O O . GLY A 1 86 ? -6.563 -2.945 9.386 1.00 94.31 86 GLY A O 1
ATOM 708 N N . GLY A 1 87 ? -6.148 -4.367 11.067 1.00 94.12 87 GLY A N 1
ATOM 709 C CA . GLY A 1 87 ? -6.758 -5.540 10.432 1.00 94.12 87 GLY A CA 1
ATOM 710 C C . GLY A 1 87 ? -5.945 -6.187 9.302 1.00 94.12 87 GLY A C 1
ATOM 711 O O . GLY A 1 87 ? -6.449 -7.113 8.678 1.00 94.12 87 GLY A O 1
ATOM 712 N N . ILE A 1 88 ? -4.703 -5.763 9.045 1.00 96.19 88 ILE A N 1
ATOM 713 C CA . ILE A 1 88 ? -3.817 -6.327 8.010 1.00 96.19 88 ILE A CA 1
ATOM 714 C C . ILE A 1 88 ? -2.603 -7.009 8.648 1.00 96.19 88 ILE A C 1
ATOM 716 O O . ILE A 1 88 ? -2.069 -6.540 9.654 1.00 96.19 88 ILE A O 1
ATOM 720 N N . ALA A 1 89 ? -2.140 -8.102 8.037 1.00 96.50 89 ALA A N 1
ATOM 721 C CA . ALA A 1 89 ? -0.857 -8.720 8.360 1.00 96.50 89 ALA A CA 1
ATOM 722 C C . ALA A 1 89 ? 0.300 -7.864 7.799 1.00 96.50 89 ALA A C 1
ATOM 724 O O . ALA A 1 89 ? 0.646 -7.948 6.621 1.00 96.50 89 ALA A O 1
ATOM 725 N N . VAL A 1 90 ? 0.883 -7.014 8.645 1.00 97.12 90 VAL A N 1
ATOM 726 C CA . VAL A 1 90 ? 1.937 -6.050 8.285 1.00 97.12 90 VAL A CA 1
ATOM 727 C C . VAL A 1 90 ? 3.292 -6.723 8.112 1.00 97.12 90 VAL A C 1
ATOM 729 O O . VAL A 1 90 ? 4.044 -6.351 7.218 1.00 97.12 90 VAL A O 1
ATOM 732 N N . GLU A 1 91 ? 3.617 -7.719 8.934 1.00 96.81 91 GLU A N 1
ATOM 733 C CA . GLU A 1 91 ? 4.881 -8.460 8.835 1.00 96.81 91 GLU A CA 1
ATOM 734 C C . GLU A 1 91 ? 5.131 -9.046 7.430 1.00 96.81 91 GLU A C 1
ATOM 736 O O . GLU A 1 91 ? 6.134 -8.670 6.809 1.00 96.81 91 GLU A O 1
ATOM 741 N N . PRO A 1 92 ? 4.216 -9.847 6.847 1.00 97.12 92 PRO A N 1
ATOM 742 C CA . PRO A 1 92 ? 4.432 -10.386 5.509 1.00 97.12 92 PRO A CA 1
ATOM 743 C C . PRO A 1 92 ? 4.381 -9.295 4.437 1.00 97.12 92 PRO A C 1
ATOM 745 O O . PRO A 1 92 ? 4.997 -9.438 3.382 1.00 97.12 92 PRO A O 1
ATOM 748 N N . LEU A 1 93 ? 3.662 -8.195 4.675 1.00 97.50 93 LEU A N 1
ATOM 749 C CA . LEU A 1 93 ? 3.636 -7.066 3.751 1.00 97.50 93 LEU A CA 1
ATOM 750 C C . LEU A 1 93 ? 4.988 -6.336 3.711 1.00 97.50 93 LEU A C 1
ATOM 752 O O . LEU A 1 93 ? 5.481 -6.047 2.623 1.00 97.50 93 LEU A O 1
ATOM 756 N N . ARG A 1 94 ? 5.630 -6.106 4.866 1.00 97.75 94 ARG A N 1
ATOM 757 C CA . ARG A 1 94 ? 6.969 -5.494 4.953 1.00 97.75 94 ARG A CA 1
ATOM 758 C C . ARG A 1 94 ? 8.023 -6.313 4.217 1.00 97.75 94 ARG A C 1
ATOM 760 O O . ARG A 1 94 ? 8.770 -5.744 3.424 1.00 97.75 94 ARG A O 1
ATOM 767 N N . ARG A 1 95 ? 8.047 -7.634 4.428 1.00 97.50 95 ARG A N 1
ATOM 768 C CA . ARG A 1 95 ? 8.970 -8.540 3.719 1.00 97.50 95 ARG A CA 1
ATOM 769 C C . ARG A 1 95 ? 8.779 -8.475 2.211 1.00 97.50 95 ARG A C 1
ATOM 771 O O . ARG A 1 95 ? 9.734 -8.318 1.461 1.00 97.50 95 ARG A O 1
ATOM 778 N N . GLN A 1 96 ? 7.526 -8.523 1.771 1.00 97.56 96 GLN A N 1
ATOM 779 C CA . GLN A 1 96 ? 7.201 -8.425 0.357 1.00 97.56 96 GLN A CA 1
ATOM 780 C C . GLN A 1 96 ? 7.662 -7.098 -0.256 1.00 97.56 96 GLN A C 1
ATOM 782 O O . GLN A 1 96 ? 8.190 -7.107 -1.364 1.00 97.56 96 GLN A O 1
ATOM 787 N N . ILE A 1 97 ? 7.470 -5.963 0.424 1.00 97.19 97 ILE A N 1
ATOM 788 C CA . ILE A 1 97 ? 7.937 -4.658 -0.074 1.00 97.19 97 ILE A CA 1
ATOM 789 C C . ILE A 1 97 ? 9.469 -4.635 -0.166 1.00 97.19 97 ILE A C 1
ATOM 791 O O . ILE A 1 97 ? 9.998 -4.177 -1.179 1.00 97.19 97 ILE A O 1
ATOM 795 N N . GLU A 1 98 ? 10.168 -5.178 0.831 1.00 96.25 98 GLU A N 1
ATOM 796 C CA . GLU A 1 98 ? 11.630 -5.278 0.847 1.00 96.25 98 GLU A CA 1
ATOM 797 C C . GLU A 1 98 ? 12.162 -6.098 -0.338 1.00 96.25 98 GLU A C 1
ATOM 799 O O . GLU A 1 98 ? 13.013 -5.618 -1.084 1.00 96.25 98 GLU A O 1
ATOM 804 N N . GLU A 1 99 ? 11.584 -7.274 -0.601 1.00 94.62 99 GLU A N 1
ATOM 805 C CA . GLU A 1 99 ? 11.932 -8.108 -1.761 1.00 94.62 99 GLU A CA 1
ATOM 806 C C . GLU A 1 99 ? 11.776 -7.347 -3.088 1.00 94.62 99 GLU A C 1
ATOM 808 O O . GLU A 1 99 ? 12.624 -7.439 -3.983 1.00 94.62 99 GLU A O 1
ATOM 813 N N . ARG A 1 100 ? 10.700 -6.557 -3.225 1.00 94.69 100 ARG A N 1
ATOM 814 C CA . ARG A 1 100 ? 10.482 -5.737 -4.425 1.00 94.69 100 ARG A CA 1
ATOM 815 C C . ARG A 1 100 ? 11.468 -4.586 -4.512 1.00 94.69 100 ARG A C 1
ATOM 817 O O . ARG A 1 100 ? 11.933 -4.304 -5.612 1.00 94.69 100 ARG A O 1
ATOM 824 N N . LEU A 1 101 ? 11.807 -3.941 -3.399 1.00 94.88 101 LEU A N 1
ATOM 825 C CA . LEU A 1 101 ? 12.851 -2.919 -3.367 1.00 94.88 101 LEU A CA 1
ATOM 826 C C . LEU A 1 101 ? 14.194 -3.494 -3.825 1.00 94.88 101 LEU A C 1
ATOM 828 O O . LEU A 1 101 ? 14.797 -2.928 -4.733 1.00 94.88 101 LEU A O 1
ATOM 832 N N . SER A 1 102 ? 14.602 -4.661 -3.319 1.00 92.81 102 SER A N 1
ATOM 833 C CA . SER A 1 102 ? 15.836 -5.323 -3.760 1.00 92.81 102 SER A CA 1
ATOM 834 C C . SER A 1 102 ? 15.822 -5.646 -5.260 1.00 92.81 102 SER A C 1
ATOM 836 O O . SER A 1 102 ? 16.789 -5.359 -5.965 1.00 92.81 102 SER A O 1
ATOM 838 N N . ALA A 1 103 ? 14.706 -6.155 -5.797 1.00 90.50 103 ALA A N 1
ATOM 839 C CA . ALA A 1 103 ? 14.562 -6.390 -7.239 1.00 90.50 103 ALA A CA 1
ATOM 840 C C . ALA A 1 103 ? 14.575 -5.082 -8.066 1.00 90.50 103 ALA A C 1
ATOM 842 O O . ALA A 1 103 ? 15.061 -5.042 -9.208 1.00 90.50 103 ALA A O 1
ATOM 843 N N . LEU A 1 104 ? 14.047 -3.989 -7.502 1.00 89.62 104 LEU A N 1
ATOM 844 C CA . LEU A 1 104 ? 14.085 -2.653 -8.098 1.00 89.62 104 LEU A CA 1
ATOM 845 C C . LEU A 1 104 ? 15.488 -2.020 -8.063 1.00 89.62 104 LEU A C 1
ATOM 847 O O . LEU A 1 104 ? 15.838 -1.245 -8.957 1.00 89.62 104 LEU A O 1
ATOM 851 N N . GLU A 1 105 ? 16.332 -2.396 -7.119 1.00 87.75 105 GLU A N 1
ATOM 852 C CA . GLU A 1 105 ? 17.709 -1.910 -7.039 1.00 87.75 105 GLU A CA 1
ATOM 853 C C . GLU A 1 105 ? 18.639 -2.714 -7.955 1.00 87.75 105 GLU A C 1
ATOM 855 O O . GLU A 1 105 ? 19.396 -2.126 -8.730 1.00 87.75 105 GLU A O 1
ATOM 860 N N . ALA A 1 106 ? 18.503 -4.043 -7.969 1.00 85.19 106 ALA A N 1
ATOM 861 C CA . ALA A 1 106 ? 19.374 -4.930 -8.740 1.00 85.19 106 ALA A CA 1
ATOM 862 C C . ALA A 1 106 ? 19.211 -4.801 -10.266 1.00 85.19 106 ALA A C 1
ATOM 864 O O . ALA A 1 106 ? 20.128 -5.105 -11.019 1.00 85.19 106 ALA A O 1
ATOM 865 N N . ARG A 1 107 ? 18.058 -4.303 -10.745 1.00 79.88 107 ARG A N 1
ATOM 866 C CA . ARG A 1 107 ? 17.713 -4.236 -12.189 1.00 79.88 107 ARG A CA 1
ATOM 867 C C . ARG A 1 107 ? 17.592 -5.598 -12.870 1.00 79.88 107 ARG A C 1
ATOM 869 O O . ARG A 1 107 ? 17.457 -5.652 -14.088 1.00 79.88 107 ARG A O 1
ATOM 876 N N . ASP A 1 108 ? 17.483 -6.654 -12.075 1.00 69.38 108 ASP A N 1
ATOM 877 C CA . ASP A 1 108 ? 17.421 -8.042 -12.534 1.00 69.38 108 ASP A CA 1
ATOM 878 C C . ASP A 1 108 ? 16.093 -8.422 -13.204 1.00 69.38 108 ASP A C 1
ATOM 880 O O . ASP A 1 108 ? 16.021 -9.425 -13.914 1.00 69.38 108 ASP A O 1
ATOM 884 N N . MET A 1 109 ? 15.026 -7.638 -13.004 1.00 63.03 109 MET A N 1
ATOM 885 C CA . MET A 1 109 ? 13.689 -7.982 -13.490 1.00 63.03 109 MET A CA 1
ATOM 886 C C . MET A 1 109 ? 13.054 -6.866 -14.339 1.00 63.03 109 MET A C 1
ATOM 888 O O . MET A 1 109 ? 13.053 -5.697 -13.925 1.00 63.03 109 MET A O 1
ATOM 892 N N . PRO A 1 110 ? 12.452 -7.207 -15.501 1.00 70.94 110 PRO A N 1
ATOM 893 C CA . PRO A 1 110 ? 11.584 -6.293 -16.233 1.00 70.94 110 PRO A CA 1
ATOM 894 C C . PRO A 1 110 ? 10.450 -5.798 -15.330 1.00 70.94 110 PRO A C 1
ATOM 896 O O . PRO A 1 110 ? 9.795 -6.606 -14.677 1.00 70.94 110 PRO A O 1
ATOM 899 N N . LEU A 1 111 ? 10.189 -4.486 -15.324 1.00 68.62 111 LEU A N 1
ATOM 900 C CA . LEU A 1 111 ? 9.205 -3.851 -14.428 1.00 68.62 111 LEU A CA 1
ATOM 901 C C . LEU A 1 111 ? 7.820 -4.515 -14.488 1.00 68.62 111 LEU A C 1
ATOM 903 O O . LEU A 1 111 ? 7.185 -4.687 -13.456 1.00 68.62 111 LEU A O 1
ATOM 907 N N . LEU A 1 112 ? 7.397 -4.950 -15.680 1.00 66.38 112 LEU A N 1
ATOM 908 C CA . LEU A 1 112 ? 6.113 -5.622 -15.916 1.00 66.38 112 LEU A CA 1
ATOM 909 C C . LEU A 1 112 ? 5.982 -7.008 -15.261 1.00 66.38 112 LEU A C 1
ATOM 911 O O . LEU A 1 112 ? 4.893 -7.567 -15.257 1.00 66.38 112 LEU A O 1
ATOM 915 N N . ARG A 1 113 ? 7.068 -7.594 -14.744 1.00 75.62 113 ARG A N 1
ATOM 916 C CA . ARG A 1 113 ? 7.030 -8.881 -14.029 1.00 75.62 113 ARG A CA 1
ATOM 917 C C . ARG A 1 113 ? 7.049 -8.733 -12.512 1.00 75.62 113 ARG A C 1
ATOM 919 O O . ARG A 1 113 ? 6.920 -9.736 -11.813 1.00 75.62 113 ARG A O 1
ATOM 926 N N . LEU A 1 114 ? 7.220 -7.517 -11.996 1.00 85.06 114 LEU A N 1
ATOM 927 C CA . LEU A 1 114 ? 7.247 -7.300 -10.560 1.00 85.06 114 LEU A CA 1
ATOM 928 C C . LEU A 1 114 ? 5.812 -7.308 -10.022 1.00 85.06 114 LEU A C 1
ATOM 930 O O . LEU A 1 114 ? 5.116 -6.300 -10.090 1.00 85.06 114 LEU A O 1
ATOM 934 N N . ALA A 1 115 ? 5.372 -8.453 -9.504 1.00 90.62 115 ALA A N 1
ATOM 935 C CA . ALA A 1 115 ? 4.041 -8.594 -8.920 1.00 90.62 115 ALA A CA 1
ATOM 936 C C . ALA A 1 115 ? 3.881 -7.701 -7.679 1.00 90.62 115 ALA A C 1
ATOM 938 O O . ALA A 1 115 ? 4.812 -7.588 -6.870 1.00 90.62 115 ALA A O 1
ATOM 939 N N . SER A 1 116 ? 2.696 -7.125 -7.485 1.00 93.69 116 SER A N 1
ATOM 940 C CA . SER A 1 116 ? 2.381 -6.322 -6.301 1.00 93.69 116 SER A CA 1
ATOM 941 C C . SER A 1 116 ? 2.428 -7.152 -5.007 1.00 93.69 116 SER A C 1
ATOM 943 O O . SER A 1 116 ? 2.159 -8.358 -5.027 1.00 93.69 116 SER A O 1
ATOM 945 N N . PRO A 1 117 ? 2.830 -6.559 -3.864 1.00 95.75 117 PRO A N 1
ATOM 946 C CA . PRO A 1 117 ? 2.716 -7.193 -2.560 1.00 95.75 117 PRO A CA 1
ATOM 947 C C . PRO A 1 117 ? 1.269 -7.567 -2.276 1.00 95.75 117 PRO A C 1
ATOM 949 O O . PRO A 1 117 ? 0.375 -6.749 -2.470 1.00 95.75 117 PRO A O 1
ATOM 952 N N . GLN A 1 118 ? 1.031 -8.770 -1.774 1.00 96.06 118 GLN A N 1
ATOM 953 C CA . GLN A 1 118 ? -0.303 -9.188 -1.368 1.00 96.06 118 GLN A CA 1
ATOM 954 C C . GLN A 1 118 ? -0.660 -8.548 -0.028 1.00 96.06 118 GLN A C 1
ATOM 956 O O . GLN A 1 118 ? 0.033 -8.766 0.970 1.00 96.06 118 GLN A O 1
ATOM 961 N N . ILE A 1 119 ? -1.759 -7.796 -0.007 1.00 95.69 119 ILE A N 1
ATOM 962 C CA . ILE A 1 119 ? -2.330 -7.222 1.212 1.00 95.69 119 ILE A CA 1
ATOM 963 C C . ILE A 1 119 ? -3.319 -8.237 1.775 1.00 95.69 119 ILE A C 1
ATOM 965 O O . ILE A 1 119 ? -4.349 -8.525 1.169 1.00 95.69 119 ILE A O 1
ATOM 969 N N . GLN A 1 120 ? -2.978 -8.811 2.926 1.00 92.44 120 GLN A N 1
ATOM 970 C CA . GLN A 1 120 ? -3.761 -9.875 3.543 1.00 92.44 120 GLN A CA 1
ATOM 971 C C . GLN A 1 120 ? -4.475 -9.339 4.784 1.00 92.44 120 GLN A C 1
ATOM 973 O O . GLN A 1 120 ? -3.797 -8.952 5.744 1.00 92.44 120 GLN A O 1
ATOM 978 N N . PRO A 1 121 ? -5.820 -9.355 4.813 1.00 91.31 121 PRO A N 1
ATOM 979 C CA . PRO A 1 121 ? -6.554 -9.193 6.055 1.00 91.31 121 PRO A CA 1
ATOM 980 C C . PRO A 1 121 ? -6.062 -10.222 7.070 1.00 91.31 121 PRO A C 1
ATOM 982 O O . PRO A 1 121 ? -5.984 -11.422 6.782 1.00 91.31 121 PRO A O 1
ATOM 985 N N . ALA A 1 122 ? -5.683 -9.753 8.254 1.00 85.88 122 ALA A N 1
ATOM 986 C CA . ALA A 1 122 ? -5.291 -10.623 9.339 1.00 85.88 122 ALA A CA 1
ATOM 987 C C . ALA A 1 122 ? -6.489 -11.513 9.667 1.00 85.88 122 ALA A C 1
ATOM 989 O O . ALA A 1 122 ? -7.578 -11.020 9.961 1.00 85.88 122 ALA A O 1
ATOM 990 N N . ARG A 1 123 ? -6.304 -12.835 9.597 1.00 73.81 123 ARG A N 1
ATOM 991 C CA . ARG A 1 123 ? -7.335 -13.770 10.046 1.00 73.81 123 ARG A CA 1
ATOM 992 C C . ARG A 1 123 ? -7.563 -13.496 11.525 1.00 73.81 123 ARG A C 1
ATOM 994 O O . ARG A 1 123 ? -6.743 -13.884 12.358 1.00 73.81 123 ARG A O 1
ATOM 1001 N N . THR A 1 124 ? -8.663 -12.836 11.861 1.00 54.59 124 THR A N 1
ATOM 1002 C CA . THR A 1 124 ? -9.148 -12.837 13.230 1.00 54.59 124 THR A CA 1
ATOM 1003 C C . THR A 1 124 ? -9.397 -14.300 13.569 1.00 54.59 124 THR A C 1
ATOM 1005 O O . THR A 1 124 ? -10.204 -14.981 12.932 1.00 54.59 124 THR A O 1
ATOM 1008 N N . ARG A 1 125 ? -8.671 -14.838 14.558 1.00 41.97 125 ARG A N 1
ATOM 1009 C CA . ARG A 1 125 ? -9.237 -15.962 15.299 1.00 41.97 125 ARG A CA 1
ATOM 1010 C C . ARG A 1 125 ? -10.493 -15.378 15.917 1.00 41.97 125 ARG A C 1
ATOM 1012 O O . ARG A 1 125 ? -10.401 -14.663 16.908 1.00 41.97 125 ARG A O 1
ATOM 1019 N N . SER A 1 126 ? -11.637 -15.608 15.273 1.00 41.41 126 SER A N 1
ATOM 1020 C CA . SER A 1 126 ? -12.917 -15.540 15.957 1.00 41.41 126 SER A CA 1
ATOM 1021 C C . SER A 1 126 ? -12.702 -16.298 17.251 1.00 41.41 126 SER A C 1
ATOM 1023 O O . SER A 1 126 ? -12.307 -17.465 17.214 1.00 41.41 126 SER A O 1
ATOM 1025 N N . SER A 1 127 ? -12.825 -15.583 18.361 1.00 43.75 127 SER A N 1
ATOM 1026 C CA . SER A 1 127 ? -12.693 -16.097 19.708 1.00 43.75 127 SER A CA 1
ATOM 1027 C C . SER A 1 127 ? -13.300 -17.492 19.778 1.00 43.75 127 SER A C 1
ATOM 1029 O O . SER A 1 127 ? -14.426 -17.691 19.315 1.00 43.75 127 SER A O 1
ATOM 1031 N N . ASP A 1 128 ? -12.556 -18.438 20.349 1.00 41.28 128 ASP A N 1
ATOM 1032 C CA . ASP A 1 128 ? -13.133 -19.635 20.942 1.00 41.28 128 ASP A CA 1
ATOM 1033 C C . ASP A 1 128 ? -14.244 -19.165 21.891 1.00 41.28 128 ASP A C 1
ATOM 1035 O O . ASP A 1 128 ? -14.015 -18.834 23.056 1.00 41.28 128 ASP A O 1
ATOM 1039 N N . VAL A 1 129 ? -15.475 -19.093 21.383 1.00 50.25 129 VAL A N 1
ATOM 1040 C CA . VAL A 1 129 ? -16.661 -19.193 22.214 1.00 50.25 129 VAL A CA 1
ATOM 1041 C C . VAL A 1 129 ? -16.641 -20.640 22.659 1.00 50.25 129 VAL A C 1
ATOM 1043 O O . VAL A 1 129 ? -17.187 -21.525 22.001 1.00 50.25 129 VAL A O 1
ATOM 1046 N N . GLY A 1 130 ? -15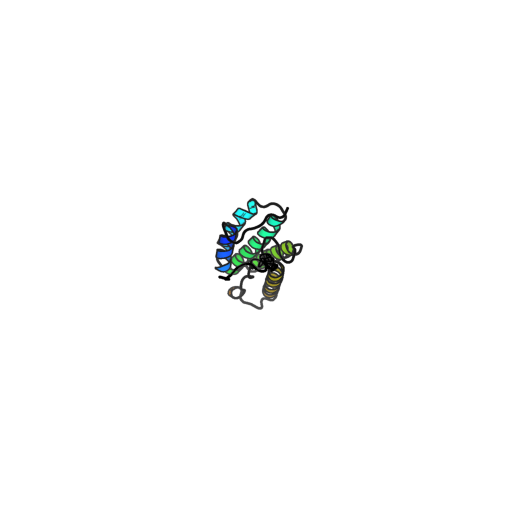.926 -20.877 23.758 1.00 40.44 130 GLY A N 1
ATOM 1047 C CA . GLY A 1 130 ? -16.036 -22.096 24.526 1.00 40.44 130 GLY A CA 1
ATOM 1048 C C . GLY A 1 130 ? -17.508 -22.283 24.849 1.00 40.44 130 GLY A C 1
ATOM 1049 O O . GLY A 1 130 ? -18.041 -21.661 25.765 1.00 40.44 130 GLY A O 1
ATOM 1050 N N . VAL A 1 131 ? -18.176 -23.119 24.057 1.00 45.69 131 VAL A N 1
ATOM 1051 C CA . VAL A 1 131 ? -19.466 -23.689 24.413 1.00 45.69 131 VAL A CA 1
ATOM 1052 C C . VAL A 1 131 ? -19.224 -24.364 25.760 1.00 45.69 131 VAL A C 1
ATOM 1054 O O . VAL A 1 131 ? -18.404 -25.284 25.824 1.00 45.69 131 VAL A O 1
ATOM 1057 N N . PRO A 1 132 ? -19.854 -23.918 26.861 1.00 40.88 132 PRO A N 1
ATOM 1058 C CA . PRO A 1 132 ? -19.671 -24.609 28.117 1.00 40.88 132 PRO A CA 1
ATOM 1059 C C . PRO A 1 132 ? -20.239 -26.011 27.923 1.00 40.88 132 PRO A C 1
ATOM 1061 O O . PRO A 1 132 ? -21.431 -26.184 27.655 1.00 40.88 132 PRO A O 1
ATOM 1064 N N . ALA A 1 133 ? -19.358 -27.009 28.025 1.00 49.94 133 ALA A N 1
ATOM 1065 C CA . ALA A 1 133 ? -19.731 -28.407 28.098 1.00 49.94 133 ALA A CA 1
ATOM 1066 C C . ALA A 1 133 ? -20.859 -28.530 29.126 1.00 49.94 133 ALA A C 1
ATOM 1068 O O . ALA A 1 133 ? -20.686 -28.189 30.302 1.00 49.94 133 ALA A O 1
ATOM 1069 N N . LYS A 1 134 ? -22.044 -28.956 28.674 1.00 52.12 134 LYS A N 1
ATOM 1070 C CA . LYS A 1 134 ? -23.160 -29.214 29.577 1.00 52.12 134 LYS A CA 1
ATOM 1071 C C . LYS A 1 134 ? -22.710 -30.301 30.548 1.00 52.12 134 LYS A C 1
ATOM 1073 O O . LYS A 1 134 ? -22.606 -31.465 30.177 1.00 52.12 134 LYS A O 1
ATOM 1078 N N . ARG A 1 135 ? -22.426 -29.901 31.791 1.00 44.16 135 ARG A N 1
ATOM 1079 C CA . ARG A 1 135 ? -22.307 -30.808 32.933 1.00 44.16 135 ARG A CA 1
ATOM 1080 C C . ARG A 1 135 ? -23.626 -31.564 33.037 1.00 44.16 135 ARG A C 1
ATOM 1082 O O . ARG A 1 135 ? -24.630 -30.997 33.460 1.00 44.16 135 ARG A O 1
ATOM 1089 N N . GLY A 1 136 ? -23.618 -32.8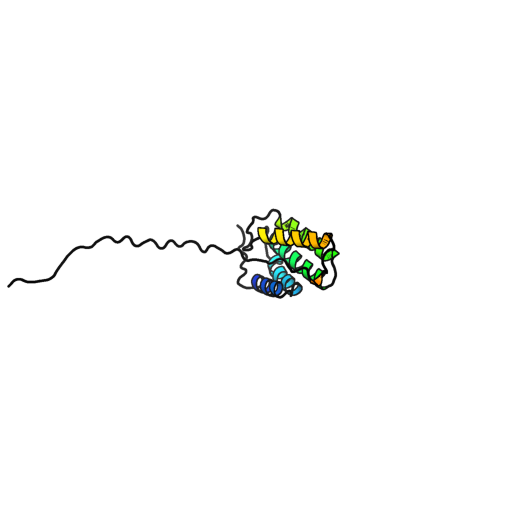21 32.609 1.00 47.75 136 GLY A N 1
ATOM 1090 C CA . GLY A 1 136 ? -24.655 -33.768 32.973 1.00 47.75 136 GLY A CA 1
ATOM 1091 C C . GLY A 1 136 ? -24.612 -33.947 34.484 1.00 47.75 136 GLY A C 1
ATOM 1092 O O . GLY A 1 136 ? -23.620 -34.435 35.018 1.00 47.75 136 GLY A O 1
ATOM 1093 N N . PHE A 1 137 ? -25.670 -33.521 35.164 1.00 41.16 137 PHE A N 1
ATOM 1094 C CA . PHE A 1 137 ? -25.990 -34.011 36.498 1.00 41.16 137 PHE A CA 1
ATOM 1095 C C . PHE A 1 137 ? -27.210 -34.934 36.399 1.00 41.16 137 PHE A C 1
ATOM 1097 O O . PHE A 1 137 ? -28.085 -34.701 35.560 1.00 41.16 137 PHE A O 1
ATOM 1104 N N . PRO A 1 138 ? -27.250 -36.005 37.206 1.00 50.84 138 PRO A N 1
ATOM 1105 C CA . PRO A 1 138 ? -28.218 -37.075 37.073 1.00 50.84 138 PRO A CA 1
ATOM 1106 C C . PRO A 1 138 ? -29.541 -36.664 37.725 1.00 50.84 138 PRO A C 1
ATOM 1108 O O . PRO A 1 138 ? -29.560 -36.019 38.772 1.00 50.84 138 PRO A O 1
ATOM 1111 N N . SER A 1 139 ? -30.663 -37.082 37.147 1.00 46.12 139 SER A N 1
ATOM 1112 C CA . SER A 1 139 ? -31.920 -37.178 37.890 1.00 46.12 139 SER A CA 1
ATOM 1113 C C . SER A 1 139 ? -32.419 -38.603 37.802 1.00 46.12 139 SER A C 1
ATOM 1115 O O . SER A 1 139 ? -32.768 -39.102 36.733 1.00 46.12 139 SER A O 1
ATOM 1117 N N . GLY A 1 140 ? -32.353 -39.262 38.955 1.00 43.78 140 GLY A N 1
ATOM 1118 C CA . GLY A 1 140 ? -32.926 -40.569 39.183 1.00 43.78 140 GLY A CA 1
ATOM 1119 C C . GLY A 1 140 ? -34.453 -40.543 39.175 1.00 43.78 140 GLY A C 1
ATOM 1120 O O . GLY A 1 140 ? -35.086 -39.522 39.422 1.00 43.78 140 GLY A O 1
ATOM 1121 N N . MET A 1 141 ? -34.983 -41.727 38.869 1.00 46.59 141 MET A N 1
ATOM 1122 C CA . MET A 1 141 ? -36.183 -42.372 39.413 1.00 46.59 141 MET A CA 1
ATOM 1123 C C . MET A 1 141 ? -37.323 -41.470 39.898 1.00 46.59 141 MET A C 1
ATOM 1125 O O . MET A 1 141 ? -37.247 -40.861 40.953 1.00 46.59 141 MET A O 1
ATOM 1129 N N . THR A 1 142 ? -38.450 -41.525 39.195 1.00 49.78 142 THR A N 1
ATOM 1130 C CA . THR A 1 142 ? -39.663 -42.322 39.504 1.00 49.78 142 THR A CA 1
ATOM 1131 C C . THR A 1 142 ? -40.500 -42.292 38.201 1.00 49.78 142 THR A C 1
ATOM 1133 O O . THR A 1 142 ? -40.263 -41.443 37.353 1.00 49.78 142 THR A O 1
ATOM 1136 N N . ASN A 1 143 ? -41.426 -43.163 37.822 1.00 44.66 143 ASN A N 1
ATOM 1137 C CA . ASN A 1 143 ? -42.326 -44.080 38.490 1.00 44.66 143 ASN A CA 1
ATOM 1138 C C . ASN A 1 143 ? -42.909 -44.965 37.366 1.00 44.66 143 ASN A C 1
ATOM 1140 O O . ASN A 1 143 ? -43.399 -44.402 36.386 1.00 44.66 143 ASN A O 1
ATOM 1144 N N . LYS A 1 144 ? -42.900 -46.298 37.481 1.00 46.22 144 LYS A N 1
ATOM 1145 C CA . LYS A 1 144 ? -43.874 -47.158 36.788 1.00 46.22 144 LYS A CA 1
ATOM 1146 C C . LYS A 1 144 ? -44.087 -48.449 37.573 1.00 46.22 144 LYS A C 1
ATOM 1148 O O . LYS A 1 144 ? -43.237 -49.328 37.550 1.00 46.22 144 LYS A O 1
ATOM 1153 N N . GLY A 1 145 ? -45.288 -48.572 38.125 1.00 39.31 145 GLY A N 1
ATOM 1154 C CA . GLY A 1 145 ? -46.095 -49.759 37.870 1.00 39.31 145 GLY A CA 1
ATOM 1155 C C . GLY A 1 145 ? -46.322 -50.697 39.048 1.00 39.31 145 GLY A C 1
ATOM 1156 O O . GLY A 1 145 ? -45.401 -51.362 39.502 1.00 39.31 145 GLY A O 1
ATOM 1157 N N . SER A 1 146 ? -47.614 -50.817 39.365 1.00 42.59 146 SER A N 1
ATOM 1158 C CA . SER A 1 146 ? -48.312 -52.055 39.725 1.00 42.59 146 SER A CA 1
ATOM 1159 C C . SER A 1 146 ? -48.133 -52.577 41.143 1.00 42.59 146 SER A C 1
ATOM 1161 O O . SER A 1 146 ? -47.056 -53.029 41.483 1.00 42.59 146 SER A O 1
ATOM 1163 N N . TYR A 1 147 ? -49.235 -52.621 41.900 1.00 39.62 147 TYR A N 1
ATOM 1164 C CA . TYR A 1 147 ? -49.778 -53.866 42.456 1.00 39.62 147 TYR A CA 1
ATOM 1165 C C . TYR A 1 147 ? -51.292 -53.711 42.672 1.00 39.62 147 TYR A C 1
ATOM 1167 O O . TYR A 1 147 ? -51.758 -52.703 43.202 1.00 39.62 147 TYR A O 1
ATOM 1175 N N . THR A 1 148 ? -52.026 -54.700 42.162 1.00 55.28 148 THR A N 1
ATOM 1176 C CA . T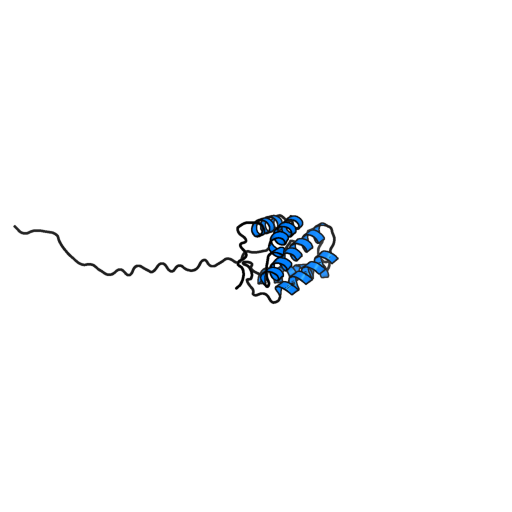HR A 1 148 ? -53.298 -55.204 42.699 1.00 55.28 148 THR A CA 1
ATOM 1177 C C . THR A 1 148 ? -53.120 -55.721 44.116 1.00 55.28 148 THR A C 1
ATOM 1179 O O . THR A 1 148 ? -52.036 -56.304 44.354 1.00 55.28 148 THR A O 1
#

pLDDT: mean 85.5, std 19.66, range [39.31, 98.81]

Sequence (148 aa):
MTMELDWSCGELAEGLRCYCAEEFFLAHEHWELVWLRLPEPEKTFLQALIQVAAAFHHLQRGNRQGAESLLRHAQRRMEPLPDVFGGIAVEPLRRQIEERLSALEARDMPLLRLASPQIQPARTRSSDVGVPAKRGFPSGMTNKGSYT

Foldseek 3Di:
DADAQDCPDFLNVQLLVCVVVLVLVSNLVSLVVVLVVDDPPVNLLSQLVSLLSVLSVCLVVVNLVSSLVSLVSSLVSLVVPPCDGNQWRSVQQSVLSVVLNVCSVVVPDRSVPNDRRRTDGDPPPPDPPPPPDPPDDDDDDDDDDDDD